Protein AF-A0A7G3ZWT0-F1 (afdb_monomer_lite)

Structure (mmCIF, N/CA/C/O backbone):
data_AF-A0A7G3ZWT0-F1
#
_entry.id   AF-A0A7G3ZWT0-F1
#
loop_
_atom_site.group_PDB
_atom_site.id
_atom_site.type_symbol
_atom_site.label_atom_id
_atom_site.label_alt_id
_atom_site.label_comp_id
_atom_site.label_asym_id
_atom_site.label_entity_id
_atom_site.label_seq_id
_atom_site.pdbx_PDB_ins_code
_atom_site.Cartn_x
_atom_site.Cartn_y
_atom_site.Cartn_z
_atom_site.occupancy
_atom_site.B_iso_or_equiv
_atom_site.auth_seq_id
_atom_site.auth_comp_id
_atom_site.auth_asym_id
_atom_site.auth_atom_id
_atom_site.pdbx_PDB_model_num
ATOM 1 N N . MET A 1 1 ? -29.330 -24.074 12.401 1.00 41.00 1 MET A N 1
ATOM 2 C CA . MET A 1 1 ? -28.097 -24.204 11.602 1.00 41.00 1 MET A CA 1
ATOM 3 C C . MET A 1 1 ? -28.036 -22.950 10.751 1.00 41.00 1 MET A C 1
ATOM 5 O O . MET A 1 1 ? -29.003 -22.710 10.048 1.00 41.00 1 MET A O 1
ATOM 9 N N . CYS A 1 2 ? -27.033 -22.085 10.935 1.00 46.38 2 CYS A N 1
ATOM 10 C CA . CYS A 1 2 ? -26.884 -20.897 10.088 1.00 46.38 2 CYS A CA 1
ATOM 11 C C . CYS A 1 2 ? -26.347 -21.344 8.732 1.00 46.38 2 CYS A C 1
ATOM 13 O O . CYS A 1 2 ? -25.266 -21.934 8.671 1.00 46.38 2 CYS A O 1
ATOM 15 N N . ASP A 1 3 ? -27.112 -21.082 7.680 1.00 48.88 3 ASP A N 1
ATOM 16 C CA . ASP A 1 3 ? -26.680 -21.287 6.306 1.00 48.88 3 ASP A CA 1
ATOM 17 C C . ASP A 1 3 ? -25.480 -20.375 6.031 1.00 48.88 3 ASP A C 1
ATOM 19 O O . ASP A 1 3 ? -25.582 -19.149 6.094 1.00 48.88 3 ASP A O 1
ATOM 23 N N . LYS A 1 4 ? -24.313 -20.978 5.784 1.00 58.25 4 LYS A N 1
ATOM 24 C CA . LYS A 1 4 ? -23.140 -20.243 5.304 1.00 58.25 4 LYS A CA 1
ATOM 25 C C . LYS A 1 4 ? -23.465 -19.700 3.919 1.00 58.25 4 LYS A C 1
ATOM 27 O O . LYS A 1 4 ? -23.954 -20.440 3.065 1.00 58.25 4 LYS A O 1
ATOM 32 N N . ASN A 1 5 ? -23.215 -18.411 3.712 1.00 56.19 5 ASN A N 1
ATOM 33 C CA . ASN A 1 5 ? -23.523 -17.736 2.462 1.00 56.19 5 ASN A CA 1
ATOM 34 C C . ASN A 1 5 ? -22.706 -18.391 1.325 1.00 56.19 5 ASN A C 1
ATOM 36 O O . ASN A 1 5 ? -21.476 -18.397 1.399 1.00 56.19 5 ASN A O 1
ATOM 40 N N . PRO A 1 6 ? -23.340 -18.949 0.275 1.00 59.84 6 PRO A N 1
ATOM 41 C CA . PRO A 1 6 ? -22.644 -19.690 -0.783 1.00 59.84 6 PRO A CA 1
ATOM 42 C C . PRO A 1 6 ? -21.642 -18.832 -1.572 1.00 59.84 6 PRO A C 1
ATOM 44 O O . PRO A 1 6 ? -20.800 -19.370 -2.288 1.00 59.84 6 PRO A O 1
ATOM 47 N N . PHE A 1 7 ? -21.700 -17.508 -1.413 1.00 49.94 7 PHE A N 1
ATOM 48 C CA . PHE A 1 7 ? -20.776 -16.567 -2.030 1.00 49.94 7 PHE A CA 1
ATOM 49 C C . PHE A 1 7 ? -19.547 -16.238 -1.166 1.00 49.94 7 PHE A C 1
ATOM 51 O O . PHE A 1 7 ? -18.600 -15.677 -1.704 1.00 49.94 7 PHE A O 1
ATOM 58 N N . GLU A 1 8 ? -19.483 -16.628 0.119 1.00 49.62 8 GLU A N 1
ATOM 59 C CA . GLU A 1 8 ? -18.292 -16.404 0.973 1.00 49.62 8 GLU A CA 1
ATOM 60 C C . GLU A 1 8 ? -17.016 -16.972 0.338 1.00 49.62 8 GLU A C 1
ATOM 62 O O . GLU A 1 8 ? -15.951 -16.369 0.422 1.00 49.62 8 GLU A O 1
ATOM 67 N N . SER A 1 9 ? -17.140 -18.099 -0.369 1.00 50.09 9 SER A N 1
ATOM 68 C CA . SER A 1 9 ? -16.044 -18.757 -1.083 1.00 50.09 9 SER A CA 1
ATOM 69 C C . SER A 1 9 ? -15.542 -17.989 -2.312 1.00 50.09 9 SER A C 1
ATOM 71 O O . SER A 1 9 ? -14.417 -18.234 -2.740 1.00 50.09 9 SER A O 1
ATOM 73 N N . LEU A 1 10 ? -16.360 -17.118 -2.909 1.00 45.88 10 LEU A N 1
ATOM 74 C CA . LEU A 1 10 ? -16.009 -16.364 -4.121 1.00 45.88 10 LEU A CA 1
ATOM 75 C C . LEU A 1 10 ? -15.287 -15.051 -3.799 1.00 45.88 10 LEU A C 1
ATOM 77 O O . LEU A 1 10 ? -14.614 -14.498 -4.662 1.00 45.88 10 LEU A O 1
ATOM 81 N N . PHE A 1 11 ? -15.393 -14.588 -2.551 1.00 48.47 11 PHE A N 1
ATOM 82 C CA . PHE A 1 11 ? -14.682 -13.419 -2.032 1.00 48.47 11 PHE A CA 1
ATOM 83 C C . PHE A 1 11 ? -13.417 -13.784 -1.250 1.00 48.47 11 PHE A C 1
ATOM 85 O O . PHE A 1 11 ? -12.776 -12.896 -0.691 1.00 48.47 11 PHE A O 1
ATOM 92 N N . ILE A 1 12 ? -13.025 -15.067 -1.226 1.00 46.94 12 ILE A N 1
ATOM 93 C CA . ILE A 1 12 ? -11.702 -15.468 -0.742 1.00 46.94 12 ILE A CA 1
ATOM 94 C C . ILE A 1 12 ? -10.692 -14.944 -1.764 1.00 46.94 12 ILE A C 1
ATOM 96 O O . ILE A 1 12 ? -10.326 -15.638 -2.715 1.00 46.94 12 ILE A O 1
ATOM 100 N N . LYS A 1 13 ? -10.273 -13.686 -1.587 1.00 51.38 13 LYS A N 1
ATOM 101 C CA . LYS A 1 13 ? -9.111 -13.135 -2.278 1.00 51.38 13 LYS A CA 1
ATOM 102 C C . LYS A 1 13 ? -7.959 -14.128 -2.081 1.00 51.38 13 LYS A C 1
ATOM 104 O O . LYS A 1 13 ? -7.778 -14.631 -0.964 1.00 51.38 13 LYS A O 1
ATOM 109 N N . PRO A 1 14 ? -7.214 -14.487 -3.139 1.00 52.34 14 PRO A N 1
ATOM 110 C CA . PRO A 1 14 ? -6.010 -15.279 -2.960 1.00 52.34 14 PRO A CA 1
ATOM 111 C C . PRO A 1 14 ? -5.126 -14.526 -1.969 1.00 52.34 14 PRO A C 1
ATOM 113 O O . PRO A 1 14 ? -4.816 -13.364 -2.211 1.00 52.34 14 PRO A O 1
ATOM 116 N N . ARG A 1 15 ? -4.783 -15.181 -0.849 1.00 60.62 15 ARG A N 1
ATOM 117 C CA . ARG A 1 15 ? -3.893 -14.619 0.175 1.00 60.62 15 ARG A CA 1
ATOM 118 C C . ARG A 1 15 ? -2.721 -13.944 -0.522 1.00 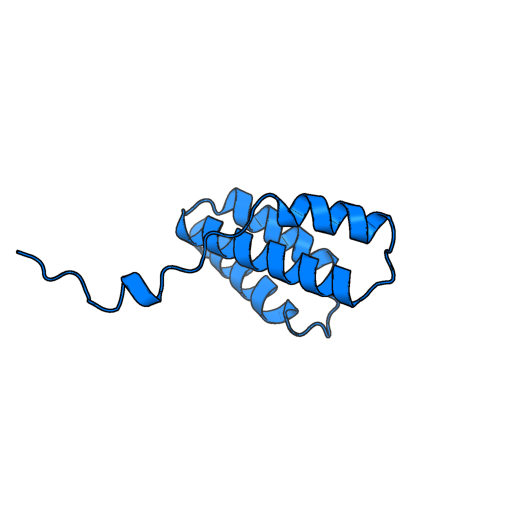60.62 15 ARG A C 1
ATOM 120 O O . ARG A 1 15 ? -2.028 -14.609 -1.302 1.00 60.62 15 ARG A O 1
ATOM 127 N N . VAL A 1 16 ? -2.525 -12.659 -0.258 1.00 63.41 16 VAL A N 1
ATOM 128 C CA . VAL A 1 16 ? -1.447 -11.875 -0.847 1.00 63.41 16 VAL A CA 1
ATOM 129 C C . VAL A 1 16 ? -0.139 -12.628 -0.649 1.00 63.41 16 VAL A C 1
ATOM 131 O O . VAL A 1 16 ? 0.193 -13.106 0.440 1.00 63.41 16 VAL A O 1
ATOM 134 N N . ASN A 1 17 ? 0.618 -12.789 -1.733 1.00 68.81 17 ASN A N 1
ATOM 135 C CA . ASN A 1 17 ? 1.910 -13.444 -1.652 1.00 68.81 17 ASN A CA 1
ATOM 136 C C . ASN A 1 17 ? 2.898 -12.496 -0.965 1.00 68.81 17 ASN A C 1
ATOM 138 O O . ASN A 1 17 ? 3.545 -11.685 -1.619 1.00 68.81 17 ASN A O 1
ATOM 142 N N . LEU A 1 18 ? 3.046 -12.622 0.354 1.00 70.06 18 LEU A N 1
ATOM 143 C CA . LEU A 1 18 ? 3.932 -11.778 1.168 1.00 70.06 18 LEU A CA 1
ATOM 144 C C . LEU A 1 18 ? 5.391 -11.787 0.699 1.00 70.06 18 LEU A C 1
ATOM 146 O O . LEU A 1 18 ? 6.123 -10.826 0.921 1.00 70.06 18 LEU A O 1
ATOM 150 N N . ASN A 1 19 ? 5.819 -12.845 0.004 1.00 80.31 19 ASN A N 1
ATOM 151 C CA . ASN A 1 19 ? 7.168 -12.934 -0.555 1.00 80.31 19 ASN A CA 1
ATOM 152 C C . ASN A 1 19 ? 7.355 -12.061 -1.809 1.00 80.31 19 ASN A C 1
ATOM 154 O O . ASN A 1 19 ? 8.488 -11.858 -2.253 1.00 80.31 19 ASN A O 1
ATOM 158 N N . LEU A 1 20 ? 6.269 -11.544 -2.391 1.00 86.06 20 LEU A N 1
ATOM 159 C CA . LEU A 1 20 ? 6.291 -10.708 -3.586 1.00 86.06 20 LEU A CA 1
ATOM 160 C C . LEU A 1 20 ? 6.799 -9.295 -3.281 1.00 86.06 20 LEU A C 1
ATOM 162 O O . LEU A 1 20 ? 7.680 -8.816 -3.987 1.00 86.06 20 LEU A O 1
ATOM 166 N N . ILE A 1 21 ? 6.331 -8.666 -2.199 1.00 89.44 21 ILE A N 1
ATOM 167 C CA . ILE A 1 21 ? 6.727 -7.303 -1.799 1.00 89.44 21 ILE A CA 1
ATOM 168 C C . ILE A 1 21 ? 8.256 -7.149 -1.659 1.00 89.44 21 ILE A C 1
ATOM 170 O O . ILE A 1 21 ? 8.822 -6.273 -2.318 1.00 89.44 21 ILE A O 1
ATOM 174 N N . PRO A 1 22 ? 8.985 -7.975 -0.875 1.00 90.38 22 PRO A N 1
ATOM 175 C CA . PRO A 1 22 ? 10.436 -7.832 -0.751 1.00 90.38 22 PRO A CA 1
ATOM 176 C C . PRO A 1 22 ? 11.173 -8.127 -2.065 1.00 90.38 22 PRO A C 1
ATOM 178 O O . PRO A 1 22 ? 12.220 -7.531 -2.328 1.00 90.38 22 PRO A O 1
ATOM 181 N N . ARG A 1 23 ? 10.629 -9.007 -2.916 1.00 91.31 23 ARG A N 1
ATOM 182 C CA . ARG A 1 23 ? 11.193 -9.299 -4.239 1.00 91.31 23 ARG A CA 1
ATOM 183 C C . ARG A 1 23 ? 11.035 -8.112 -5.187 1.00 91.31 23 ARG A C 1
ATOM 185 O O . ARG A 1 23 ? 12.023 -7.700 -5.788 1.00 91.31 23 ARG A O 1
ATOM 192 N N . LEU A 1 24 ? 9.835 -7.544 -5.284 1.00 91.00 24 LEU A N 1
ATOM 193 C CA . LEU A 1 24 ? 9.552 -6.357 -6.090 1.00 91.00 24 LEU A CA 1
ATOM 194 C C . LEU A 1 24 ? 10.368 -5.158 -5.611 1.00 91.00 24 LEU A C 1
ATOM 196 O O . LEU A 1 24 ? 10.986 -4.486 -6.428 1.00 91.00 24 LEU A O 1
ATOM 200 N N . LYS A 1 25 ? 10.496 -4.961 -4.292 1.00 92.50 25 LYS A N 1
ATOM 201 C CA . LYS A 1 25 ? 11.373 -3.932 -3.720 1.00 92.50 25 LYS A CA 1
ATOM 202 C C . LYS A 1 25 ? 12.818 -4.080 -4.195 1.00 92.50 25 LYS A C 1
ATOM 204 O O . LYS A 1 25 ? 13.446 -3.089 -4.551 1.00 92.50 25 LYS A O 1
ATOM 209 N N . LYS A 1 26 ? 13.355 -5.305 -4.206 1.00 93.19 26 LYS A N 1
ATOM 210 C CA . LYS A 1 26 ? 14.718 -5.563 -4.688 1.00 93.19 26 LYS A CA 1
ATOM 211 C C . LYS A 1 26 ? 14.861 -5.221 -6.173 1.00 93.19 26 LYS A C 1
ATOM 213 O O . LYS A 1 26 ? 15.801 -4.526 -6.538 1.00 93.19 26 LYS A O 1
ATOM 218 N N . ILE A 1 27 ? 13.914 -5.657 -7.002 1.00 92.00 27 ILE A N 1
ATOM 219 C CA . ILE A 1 27 ? 13.924 -5.369 -8.443 1.00 92.00 27 ILE A CA 1
ATOM 220 C C . ILE A 1 27 ? 13.798 -3.859 -8.686 1.00 92.00 27 ILE A C 1
ATOM 222 O O . ILE A 1 27 ? 14.508 -3.321 -9.525 1.00 92.00 27 ILE A O 1
ATOM 226 N N . LEU A 1 28 ? 12.964 -3.151 -7.921 1.00 91.88 28 LEU A N 1
ATOM 227 C CA . LEU A 1 28 ? 12.806 -1.701 -8.031 1.00 91.88 28 LEU A CA 1
ATOM 228 C C . LEU A 1 28 ? 14.089 -0.944 -7.657 1.00 91.88 28 LEU A C 1
ATOM 230 O O . LEU A 1 28 ? 14.389 0.080 -8.256 1.00 91.88 28 LEU A O 1
ATOM 234 N N . LEU A 1 29 ? 14.870 -1.445 -6.694 1.00 91.69 29 LEU A N 1
ATOM 235 C CA . LEU A 1 29 ? 16.184 -0.874 -6.369 1.00 91.69 29 LEU A CA 1
ATOM 236 C C . LEU A 1 29 ? 17.207 -1.091 -7.494 1.00 91.69 29 LEU A C 1
ATOM 238 O O . LEU A 1 29 ? 18.060 -0.234 -7.709 1.00 91.69 29 LEU A O 1
ATOM 242 N N . GLU A 1 30 ? 17.127 -2.220 -8.198 1.00 93.44 30 GLU A N 1
ATOM 243 C CA . GLU A 1 30 ? 17.981 -2.525 -9.353 1.00 93.44 30 GLU A CA 1
ATOM 244 C C . GLU A 1 30 ? 17.544 -1.752 -10.614 1.00 93.44 30 GLU A C 1
ATOM 246 O O . GLU A 1 30 ? 18.386 -1.375 -11.428 1.00 93.44 30 GLU A O 1
ATOM 251 N N . TYR A 1 31 ? 16.243 -1.472 -10.755 1.00 91.56 31 TYR A N 1
ATOM 252 C CA . TYR A 1 31 ? 15.627 -0.829 -11.920 1.00 91.56 31 TYR A CA 1
ATOM 253 C C . TYR A 1 31 ? 14.614 0.262 -11.507 1.00 91.56 31 TYR A C 1
ATOM 255 O O . TYR A 1 31 ? 13.407 0.087 -11.700 1.00 91.56 31 TYR A O 1
ATOM 263 N N . PRO A 1 32 ? 15.069 1.407 -10.964 1.00 88.50 32 PRO A N 1
ATOM 264 C CA . PRO A 1 32 ? 14.189 2.423 -10.369 1.00 88.50 32 PRO A CA 1
ATOM 265 C C . PRO A 1 32 ? 13.267 3.125 -11.374 1.00 88.50 32 PRO A C 1
ATOM 267 O O . PRO A 1 32 ? 12.180 3.570 -11.006 1.00 88.50 32 PRO A O 1
ATOM 270 N N . ASP A 1 33 ? 13.670 3.190 -12.643 1.00 90.56 33 ASP A N 1
ATOM 271 C CA . ASP A 1 33 ? 12.892 3.831 -13.710 1.00 90.56 33 ASP A CA 1
ATOM 272 C C . ASP A 1 33 ? 11.861 2.888 -14.353 1.00 90.56 33 ASP A C 1
ATOM 274 O O . ASP A 1 33 ? 11.080 3.303 -15.216 1.00 90.56 33 ASP A O 1
ATOM 278 N N . ASN A 1 34 ? 11.837 1.611 -13.952 1.00 92.12 34 ASN A N 1
ATOM 279 C CA . ASN A 1 34 ? 10.904 0.635 -14.496 1.00 92.12 34 ASN A CA 1
ATOM 280 C C . ASN A 1 34 ? 9.498 0.857 -13.922 1.00 92.12 34 ASN A C 1
ATOM 282 O O . ASN A 1 34 ? 9.163 0.384 -12.836 1.00 92.12 34 ASN A O 1
ATOM 286 N N . GLN A 1 35 ? 8.664 1.557 -14.694 1.00 90.12 35 GLN A N 1
ATOM 287 C CA . GLN A 1 35 ? 7.293 1.889 -14.303 1.00 90.12 35 GLN A CA 1
ATOM 288 C C . GLN A 1 35 ? 6.426 0.653 -14.043 1.00 90.12 35 GLN A C 1
ATOM 290 O O . GLN A 1 35 ? 5.585 0.702 -13.158 1.00 90.12 35 GLN A O 1
ATOM 295 N N . ILE A 1 36 ? 6.657 -0.463 -14.746 1.00 92.38 36 ILE A N 1
ATOM 296 C CA . ILE A 1 36 ? 5.880 -1.698 -14.548 1.00 92.38 36 ILE A CA 1
ATOM 297 C C . ILE A 1 36 ? 6.167 -2.278 -13.163 1.00 92.38 36 ILE A C 1
ATOM 299 O O . ILE A 1 36 ? 5.249 -2.544 -12.399 1.00 92.38 36 ILE A O 1
ATOM 303 N N . VAL A 1 37 ? 7.447 -2.407 -12.803 1.00 91.81 37 VAL A N 1
ATOM 304 C CA . VAL A 1 37 ? 7.850 -2.918 -11.480 1.00 91.81 37 VAL A CA 1
ATOM 305 C C . VAL A 1 37 ? 7.369 -1.989 -10.370 1.00 91.81 37 VAL A C 1
ATOM 307 O O . VAL A 1 37 ? 6.982 -2.448 -9.298 1.00 91.81 37 VAL A O 1
ATOM 310 N N . LYS A 1 38 ? 7.396 -0.677 -10.619 1.00 92.81 38 LYS A N 1
ATOM 311 C CA . LYS A 1 38 ? 6.895 0.320 -9.678 1.00 92.81 38 LYS A CA 1
ATOM 312 C C . LYS A 1 38 ? 5.388 0.171 -9.449 1.00 92.81 38 LYS A C 1
ATOM 314 O O . LYS A 1 38 ? 4.970 0.194 -8.296 1.00 92.81 38 LYS A O 1
ATOM 319 N N . GLU A 1 39 ? 4.611 -0.008 -10.514 1.00 93.06 39 GLU A N 1
ATOM 320 C CA . GLU A 1 39 ? 3.162 -0.222 -10.445 1.00 93.06 39 GLU A CA 1
ATOM 321 C C . GLU A 1 39 ? 2.834 -1.515 -9.689 1.00 93.06 39 GLU A C 1
ATOM 323 O O . GLU A 1 39 ? 2.137 -1.473 -8.679 1.00 93.06 39 GLU A O 1
ATOM 328 N N . GLU A 1 40 ? 3.451 -2.637 -10.078 1.00 92.25 40 GLU A N 1
ATOM 329 C CA . GLU A 1 40 ? 3.271 -3.927 -9.396 1.00 92.25 40 GLU A CA 1
ATOM 330 C C . GLU A 1 40 ? 3.636 -3.845 -7.907 1.00 92.25 40 GLU A C 1
ATOM 332 O O . GLU A 1 40 ? 3.006 -4.476 -7.058 1.00 92.25 40 GLU A O 1
ATOM 337 N N . TYR A 1 41 ? 4.664 -3.064 -7.564 1.00 93.81 41 TYR A N 1
ATOM 338 C CA . TYR A 1 41 ? 5.055 -2.860 -6.174 1.00 93.81 41 TYR A CA 1
ATOM 339 C C . TYR A 1 41 ? 3.999 -2.076 -5.392 1.00 93.81 41 TYR A C 1
ATOM 341 O O . TYR A 1 41 ? 3.682 -2.456 -4.268 1.00 93.81 41 TYR A O 1
ATOM 349 N N . ILE A 1 42 ? 3.436 -1.013 -5.970 1.00 93.81 42 ILE A N 1
ATOM 350 C CA . ILE A 1 42 ? 2.374 -0.217 -5.339 1.00 93.81 42 ILE A CA 1
ATOM 351 C C . ILE A 1 42 ? 1.115 -1.068 -5.140 1.00 93.81 42 ILE A C 1
ATOM 353 O O . ILE A 1 42 ? 0.562 -1.066 -4.040 1.00 93.81 42 ILE A O 1
ATOM 357 N N . GLU A 1 43 ? 0.699 -1.822 -6.158 1.00 92.62 43 GLU A N 1
ATOM 358 C CA . GLU A 1 43 ? -0.450 -2.731 -6.080 1.00 92.62 43 GLU A CA 1
ATOM 359 C C . GLU A 1 43 ? -0.251 -3.789 -4.988 1.00 92.62 43 GLU A C 1
ATOM 361 O O . GLU A 1 43 ? -1.108 -3.952 -4.121 1.00 92.62 43 GLU A O 1
ATOM 366 N N . ALA A 1 44 ? 0.921 -4.432 -4.936 1.00 92.56 44 ALA A N 1
ATOM 367 C CA . ALA A 1 44 ? 1.215 -5.436 -3.914 1.00 92.56 44 ALA A CA 1
ATOM 368 C C . ALA A 1 44 ? 1.196 -4.863 -2.484 1.00 92.56 44 ALA A C 1
ATOM 370 O O . ALA A 1 44 ? 0.750 -5.534 -1.551 1.00 92.56 44 ALA A O 1
ATOM 371 N N . LEU A 1 45 ? 1.678 -3.627 -2.292 1.00 94.25 45 LEU A N 1
ATOM 372 C CA . LEU A 1 45 ? 1.608 -2.934 -1.000 1.00 94.25 45 LEU A CA 1
ATOM 373 C C . LEU A 1 45 ? 0.157 -2.629 -0.601 1.00 94.25 45 LEU A C 1
ATOM 375 O O . LEU A 1 45 ? -0.199 -2.792 0.565 1.00 94.25 45 LEU A O 1
ATOM 379 N N . LEU A 1 46 ? -0.664 -2.190 -1.556 1.00 93.69 46 LEU A N 1
ATOM 380 C CA . LEU A 1 46 ? -2.068 -1.846 -1.344 1.00 93.69 46 LEU A CA 1
ATOM 381 C C . LEU A 1 46 ? -2.913 -3.078 -1.003 1.00 93.69 46 LEU A C 1
ATOM 383 O O . LEU A 1 46 ? -3.720 -3.041 -0.069 1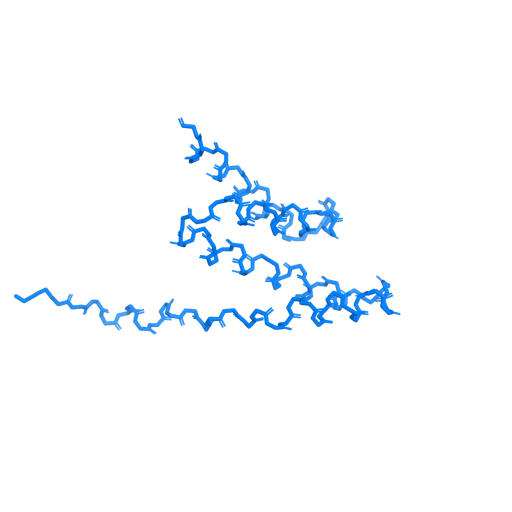.00 93.69 46 LEU A O 1
ATOM 387 N N . ASP A 1 47 ? -2.705 -4.172 -1.730 1.00 91.38 47 ASP A N 1
ATOM 388 C CA . ASP A 1 47 ? -3.395 -5.432 -1.486 1.00 91.38 47 ASP A CA 1
ATOM 389 C C . ASP A 1 47 ? -3.066 -5.966 -0.091 1.00 91.38 47 ASP A C 1
ATOM 391 O O . ASP A 1 47 ? -3.970 -6.331 0.662 1.00 91.38 47 ASP A O 1
ATOM 395 N N . TYR A 1 48 ? -1.785 -5.943 0.301 1.00 92.50 48 TYR A N 1
ATOM 396 C CA . TYR A 1 48 ? -1.401 -6.403 1.633 1.00 92.50 48 TYR A CA 1
ATOM 397 C C . TYR A 1 48 ? -1.924 -5.492 2.744 1.00 92.50 48 TYR A C 1
ATOM 399 O O . TYR A 1 48 ? -2.407 -5.975 3.766 1.00 92.50 48 TYR A O 1
ATOM 407 N N . ALA A 1 49 ? -1.880 -4.173 2.547 1.00 92.50 49 ALA A N 1
ATOM 408 C CA . ALA A 1 49 ? -2.463 -3.241 3.503 1.00 92.50 49 ALA A CA 1
ATOM 409 C C . ALA A 1 49 ? -3.965 -3.484 3.700 1.00 92.50 49 ALA A C 1
ATOM 411 O O . ALA A 1 49 ? -4.448 -3.420 4.827 1.00 92.50 49 ALA A O 1
ATOM 412 N N . SER A 1 50 ? -4.685 -3.809 2.624 1.00 90.31 50 SER A N 1
ATOM 413 C CA . SER A 1 50 ? -6.110 -4.141 2.687 1.00 90.31 50 SER A CA 1
ATOM 414 C C . SER A 1 50 ? -6.358 -5.411 3.512 1.00 90.31 50 SER A C 1
ATOM 416 O O . SER A 1 50 ? -7.231 -5.413 4.374 1.00 90.31 50 SER A O 1
ATOM 418 N N . GLU A 1 51 ? -5.549 -6.463 3.331 1.00 90.38 51 GLU A N 1
ATOM 419 C CA . GLU A 1 51 ? -5.634 -7.665 4.178 1.00 90.38 51 GLU A CA 1
ATOM 420 C C . GLU A 1 51 ? -5.344 -7.359 5.654 1.00 90.38 51 GLU A C 1
ATOM 422 O O . GLU A 1 51 ? -6.008 -7.883 6.547 1.00 90.38 51 GLU A O 1
ATOM 427 N N . LEU A 1 52 ? -4.365 -6.496 5.931 1.00 90.94 52 LEU A N 1
ATOM 428 C CA . LEU A 1 52 ? -4.048 -6.078 7.295 1.00 90.94 52 LEU A CA 1
ATOM 429 C C . LEU A 1 52 ? -5.197 -5.287 7.931 1.00 90.94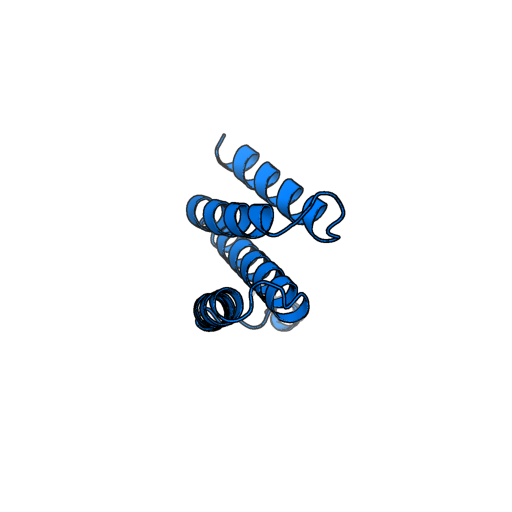 52 LEU A C 1
ATOM 431 O O . LEU A 1 52 ? -5.461 -5.469 9.119 1.00 90.94 52 LEU A O 1
ATOM 435 N N . MET A 1 53 ? -5.904 -4.458 7.157 1.00 88.94 53 MET A N 1
ATOM 436 C CA . MET A 1 53 ? -7.118 -3.780 7.619 1.00 88.94 53 MET A CA 1
ATOM 437 C C . MET A 1 53 ? -8.236 -4.772 7.951 1.00 88.94 53 MET A C 1
ATOM 439 O O . MET A 1 53 ? -8.842 -4.647 9.014 1.00 88.94 53 MET A O 1
ATOM 443 N N . ASP A 1 54 ? -8.453 -5.798 7.122 1.00 88.88 54 ASP A N 1
ATOM 444 C CA . ASP A 1 54 ? -9.425 -6.867 7.405 1.00 88.88 54 ASP A CA 1
ATOM 445 C C . ASP A 1 54 ? -9.070 -7.638 8.694 1.00 88.88 54 ASP A C 1
ATOM 447 O O . ASP A 1 54 ? -9.947 -8.071 9.446 1.00 88.88 54 ASP A O 1
ATOM 451 N N . MET A 1 55 ? -7.773 -7.773 8.990 1.00 89.56 55 MET A N 1
ATOM 452 C CA . MET A 1 55 ? -7.254 -8.350 10.238 1.00 89.56 55 MET A CA 1
ATOM 453 C C . MET A 1 55 ? -7.237 -7.364 11.420 1.00 89.56 55 MET A C 1
ATOM 455 O O . MET A 1 55 ? -6.754 -7.722 12.495 1.00 89.56 55 MET A O 1
ATOM 459 N N . GLN A 1 56 ? -7.739 -6.136 11.241 1.00 90.00 56 GLN A N 1
ATOM 460 C CA . GLN A 1 56 ? -7.709 -5.038 12.221 1.00 90.00 56 GLN A CA 1
ATOM 461 C C . GLN A 1 56 ? -6.290 -4.652 12.678 1.00 90.00 56 GLN A C 1
ATOM 463 O O . GLN A 1 56 ? -6.094 -4.030 13.722 1.00 90.00 56 GLN A O 1
ATOM 468 N N . ASN A 1 57 ? -5.270 -4.996 11.890 1.00 92.31 57 ASN A N 1
ATOM 469 C CA . ASN A 1 57 ? -3.884 -4.608 12.120 1.00 92.31 57 ASN A CA 1
ATOM 470 C C . ASN A 1 57 ? -3.595 -3.257 11.446 1.00 92.31 57 ASN A C 1
ATOM 472 O O . ASN A 1 57 ? -2.798 -3.143 10.511 1.00 92.31 57 ASN A O 1
ATOM 476 N N . TYR A 1 58 ? -4.272 -2.215 11.930 1.00 92.81 58 TYR A N 1
ATOM 477 C CA . TYR A 1 58 ? -4.255 -0.886 11.317 1.00 92.81 58 TYR A CA 1
ATOM 478 C C . TYR A 1 58 ? -2.873 -0.234 11.322 1.00 92.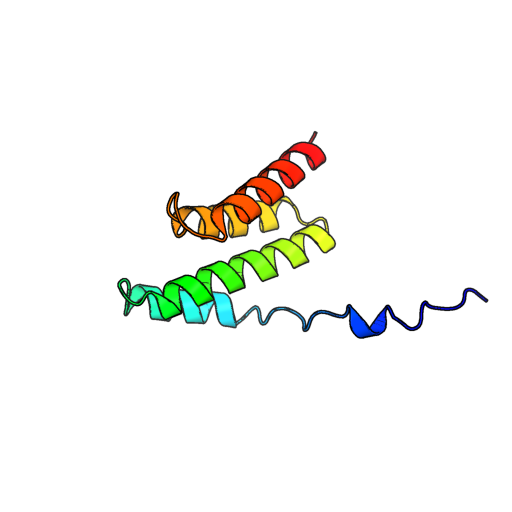81 58 TYR A C 1
ATOM 480 O O . TYR A 1 58 ? -2.484 0.397 10.345 1.00 92.81 58 TYR A O 1
ATOM 488 N N . LYS A 1 59 ? -2.088 -0.442 12.384 1.00 93.31 59 LYS A N 1
ATOM 489 C CA . LYS A 1 59 ? -0.729 0.104 12.489 1.00 93.31 59 LYS A CA 1
ATOM 490 C C . LYS A 1 59 ? 0.188 -0.430 11.394 1.00 93.31 59 LYS A C 1
ATOM 492 O O . LYS A 1 59 ? 0.994 0.312 10.834 1.00 93.31 59 LYS A O 1
ATOM 497 N N . GLU A 1 60 ? 0.113 -1.728 11.116 1.00 93.00 60 GLU A N 1
ATOM 498 C CA . GLU A 1 60 ? 0.923 -2.324 10.064 1.00 93.00 60 GLU A CA 1
ATOM 499 C C . GLU A 1 60 ? 0.390 -1.933 8.681 1.00 93.00 60 GLU A C 1
ATOM 501 O O . GLU A 1 60 ? 1.186 -1.529 7.833 1.00 93.00 60 GLU A O 1
ATOM 506 N N . ALA A 1 61 ? -0.935 -1.933 8.486 1.00 93.88 61 ALA A N 1
ATOM 507 C CA . ALA A 1 61 ? -1.568 -1.460 7.253 1.00 93.88 61 ALA A CA 1
ATOM 508 C C . ALA A 1 61 ? -1.144 -0.023 6.902 1.00 93.88 61 ALA A C 1
ATOM 510 O O . ALA A 1 61 ? -0.750 0.254 5.769 1.00 93.88 61 ALA A O 1
ATOM 511 N N . GLU A 1 62 ? -1.135 0.878 7.890 1.00 95.88 62 GLU A N 1
ATOM 512 C CA . GLU A 1 62 ? -0.739 2.276 7.716 1.00 95.88 62 GLU A CA 1
ATOM 513 C C . GLU A 1 62 ? 0.705 2.398 7.207 1.00 95.88 62 GLU A C 1
ATOM 515 O O . GLU A 1 62 ? 0.995 3.228 6.342 1.00 95.88 62 GLU A O 1
ATOM 520 N N . ASN A 1 63 ? 1.619 1.553 7.697 1.00 95.62 63 ASN A N 1
ATOM 521 C CA . ASN A 1 63 ? 3.007 1.551 7.237 1.00 95.62 63 ASN A CA 1
ATOM 522 C C . ASN A 1 63 ? 3.102 1.184 5.753 1.00 95.62 63 ASN A C 1
ATOM 524 O O . ASN A 1 63 ? 3.798 1.868 5.001 1.00 95.62 63 ASN A O 1
ATOM 528 N N . TYR A 1 64 ? 2.394 0.140 5.317 1.00 94.94 64 TYR A N 1
ATOM 529 C CA . TYR A 1 64 ? 2.399 -0.282 3.914 1.00 94.94 64 TYR A CA 1
ATOM 530 C C . TYR A 1 64 ? 1.751 0.760 2.996 1.00 94.94 64 TYR A C 1
ATOM 532 O O . TYR A 1 64 ? 2.320 1.081 1.951 1.00 94.94 64 TYR A O 1
ATOM 540 N N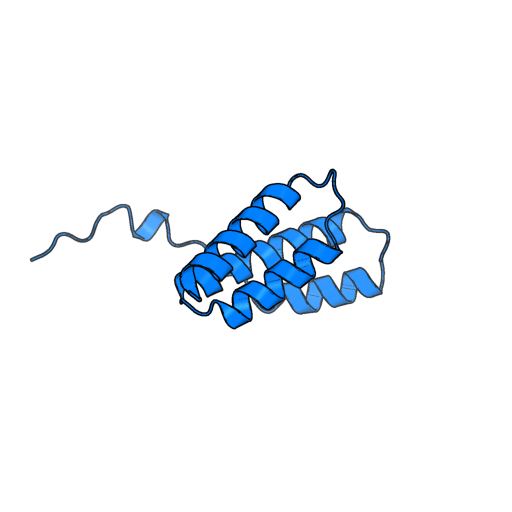 . LEU A 1 65 ? 0.641 1.375 3.418 1.00 95.62 65 LEU A N 1
ATOM 541 C CA . LEU A 1 65 ? -0.005 2.455 2.667 1.00 95.62 65 LEU A CA 1
ATOM 542 C C . LEU A 1 65 ? 0.877 3.700 2.563 1.00 95.62 65 LEU A C 1
ATOM 544 O O . LEU A 1 65 ? 0.962 4.289 1.492 1.00 95.62 65 LEU A O 1
ATOM 548 N N . LYS A 1 66 ? 1.589 4.085 3.629 1.00 95.75 66 LYS A N 1
ATOM 549 C CA . LYS A 1 66 ? 2.552 5.201 3.584 1.00 95.75 66 LYS A CA 1
ATOM 550 C C . LYS A 1 66 ? 3.690 4.935 2.607 1.00 95.75 66 LYS A C 1
ATOM 552 O O . LYS A 1 66 ? 4.133 5.860 1.930 1.00 95.75 66 LYS A O 1
ATOM 557 N N . ILE A 1 67 ? 4.171 3.694 2.529 1.00 95.06 67 ILE A N 1
ATOM 558 C CA . ILE A 1 67 ? 5.187 3.316 1.542 1.00 95.06 67 ILE A CA 1
ATOM 559 C C . ILE A 1 67 ? 4.591 3.438 0.140 1.00 95.06 67 ILE A C 1
ATOM 561 O O . ILE A 1 67 ? 5.185 4.115 -0.691 1.00 95.06 67 ILE A O 1
ATOM 565 N N . ALA A 1 68 ? 3.412 2.864 -0.119 1.00 94.56 68 ALA A N 1
ATOM 566 C CA . ALA A 1 68 ? 2.740 2.984 -1.414 1.00 94.56 68 ALA A CA 1
ATOM 567 C C . ALA A 1 68 ? 2.544 4.460 -1.814 1.00 94.56 68 ALA A C 1
ATOM 569 O O . ALA A 1 68 ? 2.864 4.853 -2.938 1.00 94.56 68 ALA A O 1
ATOM 570 N N . ASP A 1 69 ? 2.139 5.302 -0.859 1.00 94.50 69 ASP A N 1
ATOM 571 C CA . ASP A 1 69 ? 1.916 6.732 -1.060 1.00 94.50 69 ASP A CA 1
ATOM 572 C C . ASP A 1 69 ? 3.165 7.463 -1.575 1.00 94.50 69 ASP A C 1
ATOM 574 O O . ASP A 1 69 ? 3.053 8.302 -2.471 1.00 94.50 69 ASP A O 1
ATOM 578 N N . GLN A 1 70 ? 4.353 7.101 -1.074 1.00 93.56 70 GLN A N 1
ATOM 579 C CA . GLN A 1 70 ? 5.637 7.681 -1.494 1.00 93.56 70 GLN A CA 1
ATOM 580 C C . GLN A 1 70 ? 5.984 7.381 -2.956 1.00 93.56 70 GLN A C 1
ATOM 582 O O . GLN A 1 70 ? 6.662 8.181 -3.602 1.00 93.56 70 GLN A O 1
ATOM 587 N N . TYR A 1 71 ? 5.535 6.240 -3.483 1.00 90.31 71 TYR A N 1
ATOM 588 C CA . TYR A 1 71 ? 5.773 5.865 -4.877 1.00 90.31 71 TYR A CA 1
ATOM 589 C C . TYR A 1 71 ? 4.687 6.404 -5.817 1.00 90.31 71 TYR A C 1
ATOM 591 O O . TYR A 1 71 ? 4.956 6.601 -7.005 1.00 90.31 71 TYR A O 1
ATOM 599 N N . THR A 1 72 ? 3.502 6.724 -5.300 1.00 91.25 72 THR A N 1
ATOM 600 C CA . THR A 1 72 ? 2.428 7.363 -6.071 1.00 91.25 72 THR A CA 1
ATOM 601 C C . THR A 1 72 ? 2.582 8.884 -6.151 1.00 91.25 72 THR A C 1
ATOM 603 O O . THR A 1 72 ? 2.536 9.603 -5.148 1.00 91.25 72 THR A O 1
ATOM 606 N N . ASP A 1 73 ? 2.714 9.406 -7.371 1.00 89.75 73 ASP A N 1
ATOM 607 C CA . ASP A 1 73 ? 2.608 10.846 -7.597 1.00 89.75 73 ASP A CA 1
ATOM 608 C C . ASP A 1 73 ? 1.142 11.324 -7.506 1.00 89.75 73 ASP A C 1
ATOM 610 O O . ASP A 1 73 ? 0.208 10.545 -7.311 1.00 89.75 73 ASP A O 1
ATOM 614 N N . ARG A 1 74 ? 0.913 12.636 -7.645 1.00 84.75 74 ARG A N 1
ATOM 615 C CA . ARG A 1 74 ? -0.443 13.212 -7.556 1.00 84.75 74 ARG A CA 1
ATOM 616 C C . ARG A 1 74 ? -1.395 12.753 -8.666 1.00 84.75 74 ARG A C 1
ATOM 618 O O . ARG A 1 74 ? -2.597 12.939 -8.515 1.00 84.75 74 ARG A O 1
ATOM 625 N N . ARG A 1 75 ? -0.879 12.260 -9.793 1.00 88.62 75 ARG A N 1
ATOM 626 C CA . ARG A 1 75 ? -1.673 11.831 -10.956 1.00 88.62 75 ARG A CA 1
ATOM 627 C C . ARG A 1 75 ? -1.857 10.318 -10.998 1.00 88.62 75 ARG A C 1
ATOM 629 O O . ARG A 1 75 ? -2.595 9.828 -11.848 1.00 88.62 75 ARG A O 1
ATOM 636 N N . HIS A 1 76 ? -1.204 9.599 -10.093 1.00 90.81 76 HIS A N 1
ATOM 637 C CA . HIS A 1 76 ? -1.294 8.162 -9.989 1.00 90.81 76 HIS A CA 1
ATOM 638 C C . HIS A 1 76 ? -2.728 7.734 -9.688 1.00 90.81 76 HIS A C 1
ATOM 640 O O . HIS A 1 76 ? -3.362 8.233 -8.756 1.00 90.81 76 HIS A O 1
ATOM 646 N N . HIS A 1 77 ? -3.236 6.780 -10.459 1.00 91.38 77 HIS A N 1
ATOM 647 C CA . HIS A 1 77 ? -4.634 6.373 -10.382 1.00 91.38 77 HIS A CA 1
ATOM 648 C C . HIS A 1 77 ? -5.004 5.761 -9.014 1.00 91.38 77 HIS A C 1
ATOM 650 O O . HIS A 1 77 ? -6.110 5.974 -8.526 1.00 91.38 77 HIS A O 1
ATOM 656 N N . LEU A 1 78 ? -4.053 5.100 -8.342 1.00 92.94 78 LEU A N 1
ATOM 657 C CA . LEU A 1 78 ? -4.224 4.568 -6.978 1.00 92.94 78 LEU A CA 1
ATOM 658 C C . LEU A 1 78 ? -4.102 5.607 -5.846 1.00 92.94 78 LEU A C 1
ATOM 660 O O . LEU A 1 78 ? -4.397 5.285 -4.697 1.00 92.94 78 LEU A O 1
ATOM 664 N N . LYS A 1 79 ? -3.705 6.858 -6.129 1.00 93.00 79 LYS A N 1
ATOM 665 C CA . LYS A 1 79 ? -3.442 7.871 -5.085 1.00 93.00 79 LYS A CA 1
ATOM 666 C C . LYS A 1 79 ? -4.664 8.149 -4.212 1.00 93.00 79 LYS A C 1
ATOM 668 O O . LYS A 1 79 ? -4.548 8.291 -2.995 1.00 93.00 79 LYS A O 1
ATOM 673 N N . PHE A 1 80 ? -5.830 8.237 -4.847 1.00 93.56 80 PHE A N 1
ATOM 674 C CA . PHE A 1 80 ? -7.090 8.485 -4.155 1.00 93.56 80 PHE A CA 1
ATOM 675 C C . PHE A 1 80 ? -7.426 7.345 -3.190 1.00 93.56 80 PHE A C 1
ATOM 677 O O . PHE A 1 80 ? -7.720 7.602 -2.030 1.00 93.56 80 PHE A O 1
ATOM 684 N N . LEU A 1 81 ? -7.293 6.097 -3.646 1.00 93.88 81 LEU A N 1
ATOM 685 C CA . LEU A 1 81 ? -7.591 4.916 -2.839 1.00 93.88 81 LEU A CA 1
ATOM 686 C C . LEU A 1 81 ? -6.641 4.784 -1.641 1.00 93.88 81 LEU A C 1
ATOM 688 O O . LEU A 1 81 ? -7.095 4.558 -0.526 1.00 93.88 81 LEU A O 1
ATOM 692 N N . ILE A 1 82 ? -5.339 5.004 -1.841 1.00 93.81 82 ILE A N 1
ATOM 693 C CA . ILE A 1 82 ? -4.362 5.020 -0.739 1.00 93.81 82 ILE A CA 1
ATOM 694 C C . ILE A 1 82 ? -4.733 6.089 0.299 1.00 93.81 82 ILE A C 1
ATOM 696 O O . ILE A 1 82 ? -4.691 5.829 1.500 1.00 93.81 82 ILE A O 1
ATOM 700 N N . SER A 1 83 ? -5.122 7.282 -0.159 1.00 94.25 83 SER A N 1
ATOM 701 C CA . SER A 1 83 ? -5.515 8.385 0.727 1.00 94.25 83 SER A CA 1
ATOM 702 C C . SER A 1 83 ? -6.782 8.064 1.523 1.00 94.25 83 SER A C 1
ATOM 704 O O . SER A 1 83 ? -6.847 8.385 2.707 1.00 94.25 83 SER A O 1
ATOM 706 N N . ASP A 1 84 ? -7.764 7.426 0.884 1.00 94.19 84 ASP A N 1
ATOM 707 C CA . ASP A 1 84 ? -9.020 7.012 1.512 1.00 94.19 84 ASP A CA 1
ATOM 708 C C . ASP A 1 84 ? -8.783 5.952 2.596 1.00 94.19 84 ASP A C 1
ATOM 710 O O . ASP A 1 84 ? -9.207 6.124 3.735 1.00 94.19 84 ASP A O 1
ATOM 714 N N . LEU A 1 85 ? -7.993 4.915 2.301 1.00 93.62 85 LEU A N 1
ATOM 715 C CA . LEU A 1 85 ? -7.652 3.876 3.280 1.00 93.62 85 LEU A CA 1
ATOM 716 C C . LEU A 1 85 ? -6.859 4.438 4.472 1.00 93.62 85 LEU A C 1
ATOM 718 O O . LEU A 1 85 ? -7.111 4.077 5.621 1.00 93.62 85 LEU A O 1
ATOM 722 N N . LEU A 1 86 ? -5.932 5.372 4.228 1.00 94.31 86 LEU A N 1
ATOM 723 C CA . LEU A 1 86 ? -5.220 6.072 5.303 1.00 94.31 86 LEU A CA 1
ATOM 724 C C . LEU A 1 86 ? -6.160 6.912 6.180 1.00 94.31 86 LEU A C 1
ATOM 726 O O . LEU A 1 86 ? -5.896 7.068 7.373 1.00 94.31 86 LEU A O 1
ATOM 730 N N . LEU A 1 87 ? -7.229 7.473 5.609 1.00 94.69 87 LEU A N 1
ATOM 731 C CA . LEU A 1 87 ? -8.240 8.206 6.367 1.00 94.69 87 LEU A CA 1
ATOM 732 C C . LEU A 1 87 ? -9.079 7.251 7.224 1.00 94.69 87 LEU A C 1
ATOM 734 O O . LEU A 1 87 ? -9.208 7.490 8.421 1.00 94.69 87 LEU A O 1
ATOM 738 N N . GLN A 1 88 ? -9.545 6.139 6.649 1.00 91.94 88 GLN A N 1
ATOM 739 C CA . GLN A 1 88 ? -10.296 5.107 7.371 1.00 91.94 88 GLN A CA 1
ATOM 740 C C . GLN A 1 88 ? -9.515 4.560 8.576 1.00 91.94 88 GLN A C 1
ATOM 742 O O . GLN A 1 88 ? -10.086 4.339 9.641 1.00 91.94 88 GLN A O 1
ATOM 747 N N . ILE A 1 89 ? -8.198 4.366 8.444 1.00 92.00 89 ILE A N 1
ATOM 748 C CA . ILE A 1 89 ? -7.348 3.952 9.570 1.00 92.00 89 ILE A CA 1
ATOM 749 C C . ILE A 1 89 ? -7.356 5.005 10.684 1.00 92.00 89 ILE A C 1
ATOM 751 O O . ILE A 1 89 ? -7.550 4.661 11.846 1.00 92.00 89 ILE A O 1
ATOM 755 N N . LYS A 1 90 ? -7.191 6.288 10.343 1.00 91.44 90 LYS A N 1
ATOM 756 C CA . LYS A 1 90 ? -7.200 7.377 11.334 1.00 91.44 90 LYS A CA 1
ATOM 757 C C . LYS A 1 90 ? -8.531 7.508 12.063 1.00 91.44 90 LYS A C 1
ATOM 759 O O . LYS A 1 90 ? -8.536 7.889 13.226 1.00 91.44 90 LYS A O 1
ATOM 764 N N . GLU A 1 91 ? -9.637 7.236 11.379 1.00 90.19 91 GLU A N 1
ATOM 765 C CA . GLU A 1 91 ? -10.973 7.258 11.976 1.00 90.19 91 GLU A CA 1
ATOM 766 C C . GLU A 1 91 ? -11.198 6.089 12.944 1.00 90.19 91 GLU A C 1
ATOM 768 O O . GLU A 1 91 ? -11.912 6.264 13.923 1.00 90.19 91 GLU A O 1
ATOM 773 N N . ASN A 1 92 ? -10.573 4.929 12.710 1.00 80.31 92 ASN A N 1
ATOM 774 C CA . ASN A 1 92 ? -10.675 3.754 13.587 1.00 80.31 92 ASN A CA 1
ATOM 775 C C . ASN A 1 92 ? -9.704 3.775 14.784 1.00 80.31 92 ASN A C 1
ATOM 777 O O . ASN A 1 92 ? -9.909 3.030 15.739 1.00 80.31 92 ASN A O 1
ATOM 781 N N . ASP A 1 93 ? -8.651 4.596 14.736 1.00 68.56 93 ASP A N 1
ATOM 782 C CA . ASP A 1 93 ? -7.716 4.819 15.852 1.00 68.56 93 ASP A CA 1
ATOM 783 C C . ASP A 1 93 ? -8.234 5.858 16.885 1.00 68.56 93 ASP A C 1
ATOM 785 O O . ASP A 1 93 ? -7.579 6.075 17.910 1.00 68.56 93 ASP A O 1
ATOM 789 N N . LEU A 1 94 ? -9.383 6.508 16.624 1.00 52.16 94 LEU A N 1
ATOM 790 C CA . LEU A 1 94 ? -10.064 7.501 17.483 1.00 52.16 94 LEU A CA 1
ATOM 791 C C . LEU A 1 94 ? -11.213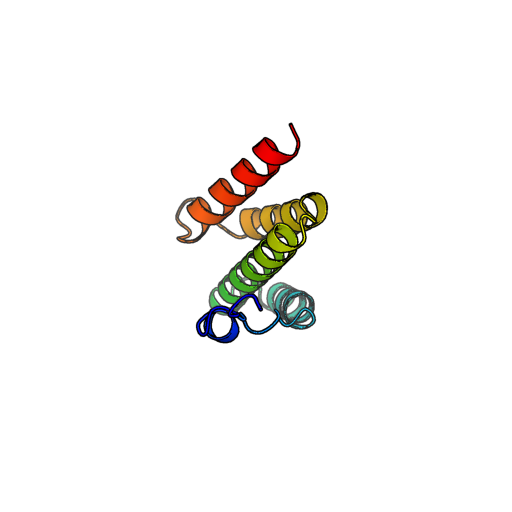 6.885 18.296 1.00 52.16 94 LEU A C 1
ATOM 793 O O . LEU A 1 94 ? -11.368 7.307 19.467 1.00 52.16 94 LEU A O 1
#

Foldseek 3Di:
DDDDDPCVVVPPDPPQPPVLLVVLVVVCVVPVPPVVSLVVNLVSLQVVLVVCVVVVVLVVSLVSLVVSCVSDDPPRPCNVVSVVSNVVSVVVVD

Secondary structure (DSSP, 8-state):
-----TTGGGS------TTHHHHHHHHHHH-TT-HHHHHHHHHHHHHHHHHHHHTT-HHHHHHHHHHHHHH--TT-TTHHHHHHHHHHHHHHT-

Radius of gyration: 15.31 Å; chains: 1; bounding box: 46×37×32 Å

pLDDT: mean 83.88, std 15.97, range [41.0, 95.88]

Sequence (94 aa):
MCDKNPFESLFIKPRVNLNLIPRLKKILLEYPDNQIVKEEYIEALLDYASELMDMQNYKEAENYLKIADQYTDRRHHLKFLISDLLLQIKENDL